Protein AF-A0A2V9K8Z3-F1 (afdb_monomer_lite)

Structure (mmCIF, N/CA/C/O backbone):
data_AF-A0A2V9K8Z3-F1
#
_entry.id   AF-A0A2V9K8Z3-F1
#
loop_
_atom_site.group_PDB
_atom_site.id
_atom_site.type_symbol
_atom_site.label_atom_id
_atom_site.label_alt_id
_atom_site.label_comp_id
_atom_site.label_asym_id
_atom_site.label_enti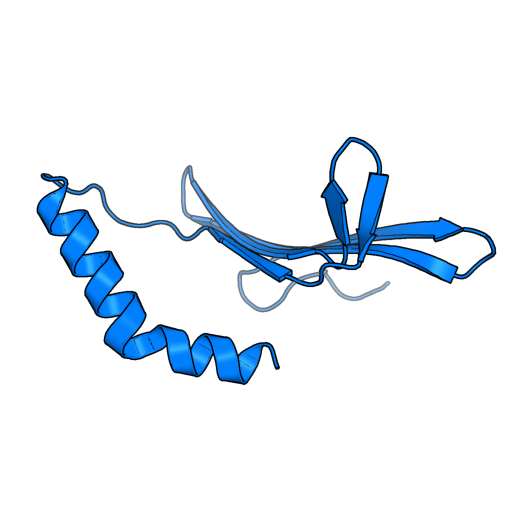ty_id
_atom_site.label_seq_id
_atom_site.pdbx_PDB_ins_code
_atom_site.Cartn_x
_atom_site.Cartn_y
_atom_site.Cartn_z
_atom_site.occupancy
_atom_site.B_iso_or_equiv
_atom_site.auth_seq_id
_atom_site.auth_comp_id
_atom_site.auth_asym_id
_atom_site.auth_atom_id
_atom_site.pdbx_PDB_model_num
ATOM 1 N N . MET A 1 1 ? 1.226 -24.322 -20.549 1.00 36.00 1 MET A N 1
ATOM 2 C CA . MET A 1 1 ? 0.334 -23.355 -19.873 1.00 36.00 1 MET A CA 1
ATOM 3 C C . MET A 1 1 ? 1.107 -22.755 -18.713 1.00 36.00 1 MET A C 1
ATOM 5 O O . MET A 1 1 ? 1.592 -23.547 -17.913 1.00 36.00 1 MET A O 1
ATOM 9 N N . PRO A 1 2 ? 1.311 -21.428 -18.628 1.00 41.06 2 PRO A N 1
ATOM 10 C CA . PRO A 1 2 ? 1.874 -20.851 -17.413 1.00 41.06 2 PRO A CA 1
ATOM 11 C C . PRO A 1 2 ? 0.874 -21.055 -16.256 1.00 41.06 2 PRO A C 1
ATOM 13 O O . PRO A 1 2 ? -0.332 -21.121 -16.514 1.00 41.06 2 PRO A O 1
ATOM 16 N N . PRO A 1 3 ? 1.353 -21.221 -15.012 1.00 46.38 3 PRO A N 1
ATOM 17 C CA . PRO A 1 3 ? 0.499 -21.496 -13.859 1.00 46.38 3 PRO A CA 1
ATOM 18 C C . PRO A 1 3 ? -0.511 -20.357 -13.645 1.00 46.38 3 PRO A C 1
ATOM 20 O O . PRO A 1 3 ? -0.255 -19.226 -14.073 1.00 46.38 3 PRO A O 1
ATOM 23 N N . PRO A 1 4 ? -1.664 -20.620 -13.001 1.00 50.16 4 PRO A N 1
ATO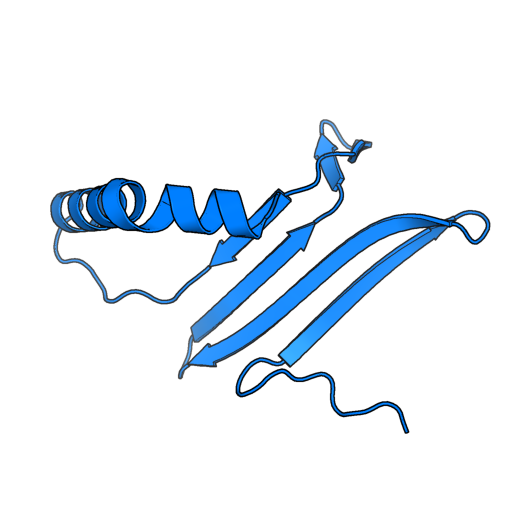M 24 C CA . PRO A 1 4 ? -2.637 -19.574 -12.725 1.00 50.16 4 PRO A CA 1
ATOM 25 C C . PRO A 1 4 ? -1.965 -18.477 -11.893 1.00 50.16 4 PRO A C 1
ATOM 27 O O . PRO A 1 4 ? -1.332 -18.764 -10.880 1.00 50.16 4 PRO A O 1
ATOM 30 N N . ALA A 1 5 ? -2.078 -17.233 -12.361 1.00 67.75 5 ALA A N 1
ATOM 31 C CA . ALA A 1 5 ? -1.461 -16.039 -11.788 1.00 67.75 5 ALA A CA 1
ATOM 32 C C . ALA A 1 5 ? -2.056 -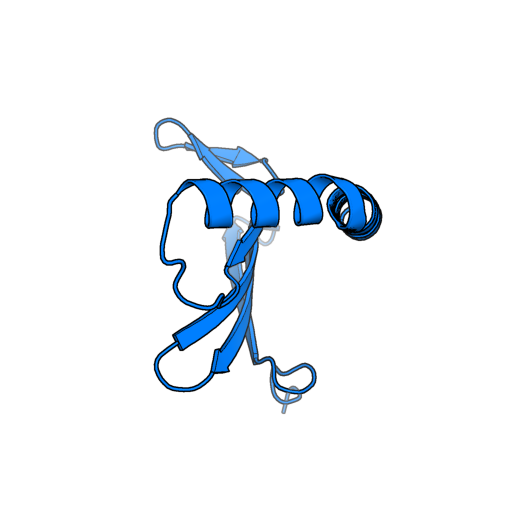15.690 -10.409 1.00 67.75 5 ALA A C 1
ATOM 34 O O . ALA A 1 5 ? -2.810 -14.723 -10.264 1.00 67.75 5 ALA A O 1
ATOM 35 N N . ALA A 1 6 ? -1.769 -16.513 -9.401 1.00 80.50 6 ALA A N 1
ATOM 36 C CA . ALA A 1 6 ? -2.313 -16.383 -8.062 1.00 80.50 6 ALA A CA 1
ATOM 37 C C . ALA A 1 6 ? -1.326 -16.841 -6.978 1.00 80.50 6 ALA A C 1
ATOM 39 O O . ALA A 1 6 ? -0.546 -17.772 -7.165 1.00 80.50 6 ALA A O 1
ATOM 40 N N . TYR A 1 7 ? -1.396 -16.188 -5.823 1.00 87.50 7 TYR A N 1
ATOM 41 C CA . TYR A 1 7 ? -0.733 -16.566 -4.583 1.00 87.50 7 TYR A CA 1
ATOM 42 C C . TYR A 1 7 ? -1.789 -16.614 -3.478 1.00 87.50 7 TYR A C 1
ATOM 44 O O . TYR A 1 7 ? -2.289 -15.577 -3.041 1.00 87.50 7 TYR A O 1
ATOM 52 N N . LYS A 1 8 ? -2.145 -17.822 -3.027 1.00 90.00 8 LYS A N 1
ATOM 53 C CA . LYS A 1 8 ? -3.288 -18.047 -2.121 1.00 90.00 8 LYS A CA 1
ATOM 54 C C . LYS A 1 8 ? -4.584 -17.469 -2.721 1.00 90.00 8 LYS A C 1
ATOM 56 O O . LYS A 1 8 ? -4.928 -17.797 -3.852 1.00 90.00 8 LYS A O 1
ATOM 61 N N . ASP A 1 9 ? -5.288 -16.620 -1.976 1.00 91.06 9 ASP A N 1
ATOM 62 C CA . ASP A 1 9 ? -6.497 -15.901 -2.385 1.00 91.06 9 ASP A CA 1
ATOM 63 C C . ASP A 1 9 ? -6.213 -14.643 -3.226 1.00 91.06 9 ASP A C 1
ATOM 65 O O . ASP A 1 9 ? -7.146 -13.977 -3.675 1.00 91.06 9 ASP A O 1
ATOM 69 N N . TRP A 1 10 ? -4.941 -14.316 -3.467 1.00 94.50 10 TRP A N 1
ATOM 70 C CA . TRP A 1 10 ? -4.541 -13.160 -4.260 1.00 94.50 10 TRP A CA 1
ATOM 71 C C . TRP A 1 10 ? -4.306 -13.547 -5.705 1.00 94.50 10 TRP A C 1
ATOM 73 O O . TRP A 1 10 ? -3.625 -14.523 -5.999 1.00 94.50 10 TRP A O 1
ATOM 83 N N . ARG A 1 11 ? -4.809 -12.731 -6.620 1.00 94.00 11 ARG A N 1
ATOM 84 C CA . ARG A 1 11 ? -4.445 -12.758 -8.036 1.00 94.00 11 ARG A CA 1
ATOM 85 C C . ARG A 1 11 ? -3.409 -11.679 -8.288 1.00 94.00 11 ARG A C 1
ATOM 87 O O . ARG A 1 11 ? -3.356 -10.708 -7.536 1.00 94.00 11 ARG A O 1
ATOM 94 N N . TYR A 1 12 ? -2.615 -11.807 -9.345 1.00 93.38 12 TYR A N 1
ATOM 95 C CA . TYR A 1 12 ? -1.695 -10.736 -9.719 1.00 93.38 12 TYR A CA 1
ATOM 96 C C . TYR A 1 12 ? -1.719 -10.410 -11.207 1.00 93.38 12 TYR A C 1
ATOM 98 O O . TYR A 1 12 ? -2.024 -11.245 -12.056 1.00 93.38 12 TYR A O 1
ATOM 106 N N . THR A 1 13 ? -1.386 -9.160 -11.519 1.00 92.56 13 THR A N 1
ATOM 107 C CA . THR A 1 13 ? -1.113 -8.694 -12.881 1.00 92.56 13 THR A CA 1
ATOM 108 C C . THR A 1 13 ? 0.205 -7.943 -12.913 1.00 92.56 13 THR A C 1
ATOM 110 O O . THR A 1 13 ? 0.536 -7.233 -11.967 1.00 92.56 13 THR A O 1
ATOM 113 N N . ALA A 1 14 ? 0.941 -8.079 -14.011 1.00 91.62 14 ALA A N 1
ATOM 114 C CA . ALA A 1 14 ? 2.137 -7.300 -14.280 1.00 91.62 14 ALA A CA 1
ATOM 115 C C . ALA A 1 14 ? 1.955 -6.532 -15.589 1.00 91.62 14 ALA A C 1
ATOM 117 O O . ALA A 1 14 ? 1.420 -7.064 -16.564 1.00 91.62 14 ALA A O 1
ATOM 118 N N . LYS A 1 15 ? 2.401 -5.280 -15.612 1.00 90.50 15 LYS A N 1
ATOM 119 C CA . LYS A 1 15 ? 2.454 -4.442 -16.810 1.00 90.50 15 LYS A CA 1
ATOM 120 C C . LYS A 1 15 ? 3.872 -3.922 -16.946 1.00 90.50 15 LYS A C 1
ATOM 122 O O . LYS A 1 15 ? 4.414 -3.396 -15.985 1.00 90.50 15 LYS A O 1
ATOM 127 N N . ALA A 1 16 ? 4.460 -4.042 -18.129 1.00 89.56 16 ALA A N 1
ATOM 128 C CA . ALA A 1 16 ? 5.768 -3.476 -18.423 1.00 89.56 16 ALA A CA 1
ATOM 129 C C . ALA A 1 16 ? 5.707 -2.697 -19.738 1.00 89.56 16 ALA A C 1
ATOM 131 O O . ALA A 1 16 ? 5.214 -3.204 -20.743 1.00 89.56 16 ALA A O 1
ATOM 132 N N . LEU A 1 17 ? 6.214 -1.469 -19.726 1.00 84.25 17 LEU A N 1
ATOM 133 C CA . LEU A 1 17 ? 6.588 -0.733 -20.920 1.00 84.25 17 LEU A CA 1
ATOM 134 C C . LEU A 1 17 ? 8.016 -1.140 -21.277 1.00 84.25 17 LEU A C 1
ATOM 136 O O . LEU A 1 17 ? 8.946 -0.933 -20.493 1.00 84.25 17 LEU A O 1
ATOM 140 N N . VAL A 1 18 ? 8.175 -1.727 -22.458 1.00 81.94 18 VAL A N 1
ATOM 141 C CA . VAL A 1 18 ? 9.463 -2.188 -22.976 1.00 81.94 18 VAL A CA 1
ATOM 142 C C . VAL A 1 18 ? 9.841 -1.319 -24.172 1.00 81.94 18 VAL A C 1
ATOM 144 O O . VAL A 1 18 ? 9.083 -1.239 -25.134 1.00 81.94 18 VAL A O 1
ATOM 147 N N . VAL A 1 19 ? 11.009 -0.682 -24.113 1.00 76.25 19 VAL A N 1
ATOM 148 C CA . VAL A 1 19 ? 11.608 0.095 -25.210 1.00 76.25 19 VAL A CA 1
ATOM 149 C C . VAL A 1 19 ? 12.962 -0.538 -25.519 1.00 76.25 19 VAL A C 1
ATOM 151 O O . VAL A 1 19 ? 13.703 -0.868 -24.596 1.00 76.25 19 VAL A O 1
ATOM 154 N N . ASP A 1 20 ? 13.261 -0.797 -26.794 1.00 78.19 20 ASP A N 1
ATOM 155 C CA . ASP A 1 20 ? 14.508 -1.448 -27.237 1.00 78.19 20 ASP A CA 1
ATOM 156 C C . ASP A 1 20 ? 14.862 -2.729 -26.456 1.00 78.19 20 ASP A C 1
ATOM 158 O O . ASP A 1 20 ? 16.004 -2.966 -26.063 1.00 78.19 20 ASP A O 1
ATOM 162 N N . ARG A 1 21 ? 13.850 -3.575 -26.207 1.00 76.50 21 ARG A N 1
ATOM 163 C CA . ARG A 1 21 ? 13.952 -4.831 -25.431 1.00 76.50 21 ARG A CA 1
ATOM 164 C C . ARG A 1 21 ? 14.347 -4.656 -23.956 1.00 76.50 21 ARG A C 1
ATOM 166 O O . ARG A 1 21 ? 14.645 -5.647 -23.292 1.00 76.50 21 ARG A O 1
ATOM 173 N N . ARG A 1 22 ? 14.310 -3.436 -23.413 1.00 70.56 22 ARG A N 1
ATOM 174 C CA . ARG A 1 22 ? 14.518 -3.148 -21.986 1.00 70.56 22 ARG A CA 1
ATOM 175 C C . ARG A 1 22 ? 13.222 -2.664 -21.350 1.00 70.56 22 ARG A C 1
ATOM 177 O O . ARG A 1 22 ? 12.542 -1.801 -21.900 1.00 70.56 22 ARG A O 1
ATOM 184 N N . ALA A 1 23 ? 12.870 -3.214 -20.189 1.00 70.19 23 ALA A N 1
ATOM 185 C CA . ALA A 1 23 ? 11.757 -2.692 -19.404 1.00 70.19 23 ALA A CA 1
ATOM 186 C C . ALA A 1 23 ? 12.145 -1.311 -18.857 1.00 70.19 23 ALA A C 1
ATOM 188 O O . ALA A 1 23 ? 13.017 -1.208 -17.998 1.00 70.19 23 ALA A O 1
ATOM 189 N N . VAL A 1 24 ? 11.515 -0.257 -19.377 1.00 82.75 24 VAL A N 1
ATOM 190 C CA . VAL A 1 24 ? 11.748 1.131 -18.941 1.00 82.75 24 VAL A CA 1
ATOM 191 C C . VAL A 1 24 ? 10.783 1.553 -17.845 1.00 82.75 24 VAL A C 1
ATOM 193 O O . VAL A 1 24 ? 11.054 2.503 -17.132 1.00 82.75 24 VAL A O 1
ATOM 196 N N . ARG A 1 25 ? 9.662 0.846 -17.693 1.00 88.88 25 ARG A N 1
ATOM 197 C CA . ARG A 1 25 ? 8.703 1.033 -16.607 1.00 88.88 25 ARG A CA 1
ATOM 198 C C . ARG A 1 25 ? 7.926 -0.247 -16.424 1.00 88.88 25 ARG A C 1
ATOM 200 O O . ARG A 1 25 ? 7.515 -0.862 -17.398 1.00 88.88 25 ARG A O 1
ATOM 207 N N . TYR A 1 26 ? 7.678 -0.629 -15.189 1.00 91.38 26 TYR A N 1
ATOM 208 C CA . TYR A 1 26 ? 6.805 -1.749 -14.889 1.00 91.38 26 TYR A CA 1
ATOM 209 C C . TYR A 1 26 ? 6.069 -1.558 -13.570 1.00 91.38 26 TYR A C 1
ATOM 211 O O . TYR A 1 26 ? 6.542 -0.850 -12.675 1.00 91.38 26 TYR A O 1
ATOM 219 N N . SER A 1 27 ? 4.908 -2.195 -13.491 1.00 93.75 27 SER A N 1
ATOM 220 C CA . SER A 1 27 ? 4.083 -2.291 -12.302 1.00 93.75 27 SER A CA 1
ATOM 221 C C . SER A 1 27 ? 3.583 -3.715 -12.103 1.00 93.75 27 SER A C 1
ATOM 223 O O . SER A 1 27 ? 3.369 -4.462 -13.062 1.00 93.75 27 SER A O 1
ATOM 225 N N . LEU A 1 28 ? 3.413 -4.094 -10.844 1.00 94.81 28 LEU A N 1
ATOM 226 C CA . LEU A 1 28 ? 2.929 -5.399 -10.414 1.00 94.81 28 LEU A CA 1
ATOM 227 C C . LEU A 1 28 ? 1.861 -5.163 -9.358 1.00 94.81 28 LEU A C 1
ATOM 229 O O . LEU A 1 28 ? 2.156 -4.549 -8.343 1.00 94.81 28 LEU A O 1
ATOM 233 N N . ALA A 1 29 ? 0.639 -5.631 -9.580 1.00 95.50 29 ALA A N 1
ATOM 234 C CA . ALA A 1 29 ? -0.452 -5.498 -8.622 1.00 95.50 29 ALA A CA 1
ATOM 235 C C . ALA A 1 29 ? -0.937 -6.880 -8.200 1.00 95.50 29 ALA A C 1
ATOM 237 O O . ALA A 1 29 ? -1.370 -7.657 -9.053 1.00 95.50 29 ALA A O 1
ATOM 238 N N . PHE A 1 30 ? -0.894 -7.155 -6.900 1.00 96.25 30 PHE A N 1
ATOM 239 C CA . PHE A 1 30 ? -1.612 -8.248 -6.260 1.00 96.25 30 PHE A CA 1
ATOM 240 C C . PHE A 1 30 ? -2.938 -7.712 -5.743 1.00 96.25 30 PHE A C 1
ATOM 242 O O . PHE A 1 30 ? -2.964 -6.687 -5.067 1.00 96.25 30 PHE A O 1
ATOM 249 N N . TYR A 1 31 ? -4.033 -8.405 -6.028 1.00 95.25 31 TYR A N 1
ATOM 250 C CA . TYR A 1 31 ? -5.360 -8.028 -5.560 1.00 95.25 31 TYR A CA 1
ATOM 251 C C . TYR A 1 31 ? -6.163 -9.249 -5.123 1.00 95.25 31 TYR A C 1
ATOM 253 O O . TYR A 1 31 ? -6.019 -10.344 -5.671 1.00 95.25 31 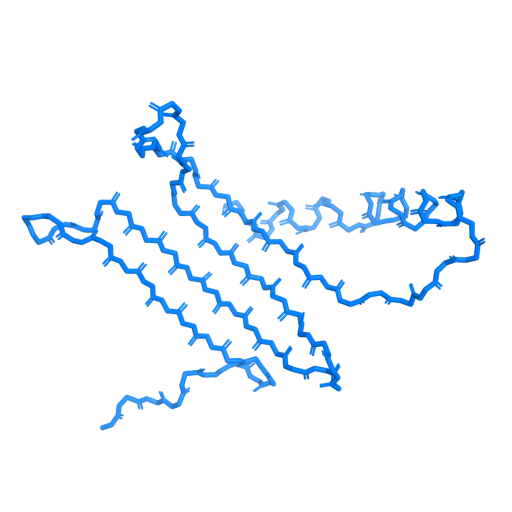TYR A O 1
ATOM 261 N N . ARG A 1 32 ? -7.047 -9.051 -4.148 1.00 95.12 32 ARG A N 1
ATOM 262 C CA . ARG A 1 32 ? -8.046 -10.047 -3.741 1.00 95.12 32 ARG A CA 1
ATOM 263 C C . ARG A 1 32 ? -9.390 -9.380 -3.508 1.00 95.12 32 ARG A C 1
ATOM 265 O O . ARG A 1 32 ? -9.453 -8.276 -2.973 1.00 95.12 32 ARG A O 1
ATOM 272 N N . GLN A 1 33 ? -10.465 -10.058 -3.883 1.00 92.00 33 GLN A N 1
ATOM 273 C CA . GLN A 1 33 ? -11.820 -9.569 -3.653 1.00 92.00 33 GLN A CA 1
ATOM 274 C C . GLN A 1 33 ? -12.298 -9.954 -2.251 1.00 92.00 33 GLN A C 1
ATOM 276 O O . GLN A 1 33 ? -12.090 -11.077 -1.795 1.00 92.00 33 GLN A O 1
ATOM 281 N N . ARG A 1 34 ? -12.963 -9.021 -1.572 1.00 88.56 34 ARG A N 1
ATOM 282 C CA . ARG A 1 34 ? -13.586 -9.201 -0.259 1.00 88.56 34 ARG A CA 1
ATOM 283 C C . ARG A 1 34 ? -14.967 -8.552 -0.280 1.00 88.56 34 ARG A C 1
ATOM 285 O O . ARG A 1 34 ? -15.108 -7.384 0.081 1.00 88.56 34 ARG A O 1
ATOM 292 N N . GLY A 1 35 ? -15.968 -9.315 -0.719 1.00 87.38 35 GLY A N 1
ATOM 293 C CA . GLY A 1 35 ? -17.331 -8.825 -0.937 1.00 87.38 35 GLY A CA 1
ATOM 294 C C . GLY A 1 35 ? -17.403 -7.844 -2.111 1.00 87.38 35 GLY A C 1
ATOM 295 O O . GLY A 1 35 ? -16.987 -8.165 -3.225 1.00 87.38 35 GLY A O 1
ATOM 296 N N . ASP A 1 36 ? -17.909 -6.648 -1.834 1.00 88.25 36 ASP A N 1
ATOM 297 C CA . ASP A 1 36 ? -18.009 -5.487 -2.725 1.00 88.25 36 ASP A CA 1
ATOM 298 C C . ASP A 1 36 ? -16.708 -4.668 -2.839 1.00 88.25 36 ASP A C 1
ATOM 300 O O . ASP A 1 36 ? -16.627 -3.720 -3.618 1.00 88.25 36 ASP A O 1
ATOM 304 N N . TRP A 1 37 ? -15.670 -5.043 -2.088 1.00 90.62 37 TRP A N 1
ATOM 305 C CA . TRP A 1 37 ? -14.374 -4.366 -2.057 1.00 90.62 37 TRP A CA 1
ATOM 306 C C . TRP A 1 37 ? -13.239 -5.268 -2.557 1.00 90.62 37 TRP A C 1
ATOM 308 O O . TRP A 1 37 ? -13.394 -6.484 -2.697 1.00 90.62 37 TRP A O 1
ATOM 318 N N . TYR A 1 38 ? -12.060 -4.685 -2.777 1.00 91.69 38 TYR A N 1
ATOM 319 C CA . TYR A 1 38 ? -10.826 -5.425 -3.021 1.00 91.69 38 TYR A CA 1
ATOM 320 C C . TYR A 1 38 ? -9.641 -4.834 -2.249 1.00 91.69 38 TYR A C 1
ATOM 322 O O . TYR A 1 38 ? -9.482 -3.614 -2.162 1.00 91.69 38 TYR A O 1
ATOM 330 N N . ASP A 1 39 ? -8.803 -5.714 -1.708 1.00 96.12 39 ASP A N 1
ATOM 331 C CA . ASP A 1 39 ? -7.479 -5.326 -1.225 1.00 96.12 39 ASP A CA 1
ATOM 332 C C . ASP A 1 39 ? -6.510 -5.306 -2.417 1.00 96.12 39 ASP A C 1
ATOM 334 O O . ASP A 1 39 ? -6.636 -6.128 -3.329 1.00 96.12 39 ASP A O 1
ATOM 338 N N . GLU A 1 40 ? -5.533 -4.402 -2.403 1.00 96.56 40 GLU A N 1
ATOM 339 C CA . GLU A 1 40 ? -4.471 -4.294 -3.405 1.00 96.56 40 GLU A CA 1
ATOM 340 C C . GLU A 1 40 ? -3.123 -4.006 -2.738 1.00 96.56 40 GLU A C 1
ATOM 342 O O . GLU A 1 40 ? -3.011 -3.129 -1.882 1.00 96.56 40 GLU A O 1
ATOM 347 N N . ILE A 1 41 ? -2.087 -4.719 -3.175 1.00 96.06 41 ILE A N 1
ATOM 348 C CA . ILE A 1 41 ? -0.685 -4.379 -2.927 1.00 96.06 41 ILE A CA 1
ATOM 349 C C . ILE A 1 41 ? -0.030 -4.248 -4.295 1.00 96.06 41 ILE A C 1
ATOM 351 O O . ILE A 1 41 ? 0.004 -5.209 -5.068 1.00 96.06 41 ILE A O 1
ATOM 355 N N . ARG A 1 42 ? 0.472 -3.058 -4.614 1.00 95.94 42 ARG A N 1
ATOM 356 C CA . ARG A 1 42 ? 1.043 -2.749 -5.921 1.00 95.94 42 ARG A CA 1
ATOM 357 C C . ARG A 1 42 ? 2.457 -2.223 -5.784 1.00 95.94 42 ARG A C 1
ATOM 359 O O . ARG A 1 42 ? 2.704 -1.356 -4.965 1.00 95.94 42 ARG A O 1
ATOM 366 N N . TYR A 1 43 ? 3.359 -2.707 -6.621 1.00 95.25 43 TYR A N 1
ATOM 367 C CA . TYR A 1 43 ? 4.669 -2.116 -6.838 1.00 95.25 43 TYR A CA 1
ATOM 368 C C . TYR A 1 43 ? 4.655 -1.319 -8.137 1.00 95.25 43 TYR A C 1
ATOM 370 O O . TYR A 1 43 ? 4.225 -1.836 -9.172 1.00 95.25 43 TYR A O 1
ATOM 378 N N . ASP A 1 44 ? 5.168 -0.097 -8.091 1.00 95.19 44 ASP A N 1
ATOM 379 C CA . ASP A 1 44 ? 5.433 0.735 -9.256 1.00 95.19 44 ASP A CA 1
ATOM 380 C C . ASP A 1 44 ? 6.922 1.098 -9.264 1.00 95.19 44 ASP A C 1
ATOM 382 O O . ASP A 1 44 ? 7.438 1.662 -8.307 1.00 95.19 44 ASP A O 1
ATOM 386 N N . SER A 1 45 ? 7.626 0.802 -10.359 1.00 95.00 45 SER A N 1
ATOM 387 C CA . SER A 1 45 ? 9.045 1.182 -10.515 1.00 95.00 45 SER A CA 1
ATOM 388 C C . SER A 1 45 ? 9.254 2.681 -10.781 1.00 95.00 45 SER A C 1
ATOM 390 O O . SER A 1 45 ? 10.366 3.190 -10.644 1.00 95.00 45 SER A O 1
ATOM 392 N N . HIS A 1 46 ? 8.205 3.375 -11.229 1.00 93.69 46 HIS A N 1
ATOM 393 C CA . HIS A 1 46 ? 8.254 4.758 -11.696 1.00 93.69 46 HIS A CA 1
ATOM 394 C C . HIS A 1 46 ? 7.014 5.522 -11.251 1.00 93.69 46 HIS A C 1
ATOM 396 O O . HIS A 1 46 ? 5.918 4.965 -11.171 1.00 93.69 46 HIS A O 1
ATOM 402 N N . GLU A 1 47 ? 7.169 6.829 -11.092 1.00 92.44 47 GLU A N 1
ATOM 403 C CA . GLU A 1 47 ? 6.070 7.769 -10.899 1.00 92.44 47 GLU A CA 1
ATOM 404 C C . GLU A 1 47 ? 6.017 8.781 -12.050 1.00 92.44 47 GLU A C 1
ATOM 406 O O . GLU A 1 47 ? 7.018 9.038 -12.724 1.00 92.44 47 GLU A O 1
ATOM 411 N N . ARG A 1 48 ? 4.850 9.394 -12.272 1.00 86.75 48 ARG A N 1
ATOM 412 C CA . ARG A 1 48 ? 4.703 10.454 -13.274 1.00 86.75 48 ARG A CA 1
ATOM 413 C C . ARG A 1 48 ? 4.863 11.820 -12.612 1.00 86.75 48 ARG A C 1
ATOM 415 O O . ARG A 1 48 ? 3.940 12.312 -11.972 1.00 86.75 48 ARG A O 1
ATOM 422 N N . LYS A 1 49 ? 6.00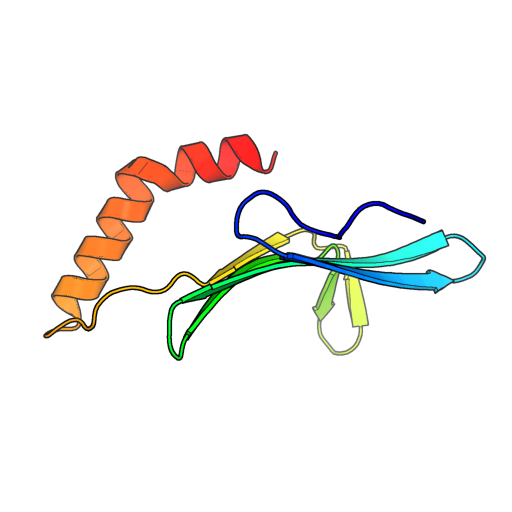8 12.470 -12.818 1.00 89.25 49 LYS A N 1
ATOM 423 C CA . LYS A 1 49 ? 6.300 13.829 -12.332 1.00 89.25 49 LYS A CA 1
ATOM 424 C C . LYS A 1 49 ? 6.346 14.808 -13.499 1.00 89.25 49 LYS A C 1
ATOM 426 O O . LYS A 1 49 ? 7.129 14.646 -14.430 1.00 89.25 49 LYS A O 1
ATOM 431 N N . ARG A 1 50 ? 5.488 15.839 -13.463 1.00 90.62 50 ARG A N 1
ATOM 432 C CA . ARG A 1 50 ? 5.381 16.876 -14.519 1.00 90.62 50 ARG A CA 1
ATOM 433 C C . ARG A 1 50 ? 5.272 16.282 -15.937 1.00 90.62 50 ARG A C 1
ATOM 435 O O . ARG A 1 50 ? 5.913 16.747 -16.873 1.00 90.62 50 ARG A O 1
ATOM 442 N N . GLY A 1 51 ? 4.496 15.205 -16.078 1.00 86.56 51 GLY A N 1
ATOM 443 C CA . GLY A 1 51 ? 4.282 14.518 -17.356 1.00 86.56 51 GLY A CA 1
ATOM 444 C C . GLY A 1 51 ? 5.410 13.585 -17.813 1.00 86.56 51 GLY A C 1
ATOM 445 O O . GLY A 1 51 ? 5.258 12.951 -18.855 1.00 86.56 51 GLY A O 1
ATOM 446 N N . ARG A 1 52 ? 6.504 13.465 -17.053 1.00 85.38 52 ARG A N 1
ATOM 447 C CA . ARG A 1 52 ? 7.620 12.551 -17.331 1.00 85.38 52 ARG A CA 1
ATOM 448 C C . ARG A 1 52 ? 7.588 11.370 -16.369 1.00 85.38 52 ARG A C 1
ATOM 450 O O . ARG A 1 52 ? 7.252 11.546 -15.200 1.00 85.38 52 ARG A O 1
ATOM 457 N N . ASP A 1 53 ? 7.947 10.194 -16.866 1.00 84.62 53 ASP A N 1
ATOM 458 C CA . ASP A 1 53 ? 8.141 9.016 -16.024 1.00 84.62 53 ASP A CA 1
ATOM 459 C C . ASP A 1 53 ? 9.533 9.114 -15.384 1.00 84.62 53 ASP A C 1
ATOM 461 O O . ASP A 1 53 ? 10.536 9.282 -16.078 1.00 84.62 53 ASP A O 1
ATOM 465 N N . VAL A 1 54 ? 9.581 9.078 -14.055 1.00 90.94 54 VAL A N 1
ATOM 466 C CA . VAL A 1 54 ? 10.807 9.212 -13.261 1.00 90.94 54 VAL A CA 1
ATOM 467 C C . VAL A 1 54 ? 11.005 7.927 -12.458 1.00 90.94 54 VAL A C 1
ATOM 469 O O . VAL A 1 54 ? 10.034 7.477 -11.839 1.00 90.94 54 VAL A O 1
ATOM 472 N N . PRO A 1 55 ? 12.214 7.326 -12.458 1.00 92.88 55 PRO A N 1
ATOM 473 C CA . PRO A 1 55 ? 12.520 6.190 -11.598 1.00 92.88 55 PRO A CA 1
ATOM 474 C C . PRO A 1 55 ? 12.284 6.566 -10.138 1.00 92.88 55 PRO A C 1
ATOM 476 O O . PRO A 1 55 ? 12.941 7.452 -9.593 1.00 92.88 55 PRO A O 1
ATOM 479 N N . ALA A 1 56 ? 11.305 5.909 -9.536 1.00 93.38 56 ALA A N 1
ATOM 480 C CA . ALA A 1 56 ? 10.868 6.138 -8.170 1.00 93.38 56 ALA A CA 1
ATOM 481 C C . ALA A 1 56 ? 10.167 4.852 -7.727 1.00 93.38 56 ALA A C 1
ATOM 483 O O . ALA A 1 56 ? 8.946 4.769 -7.836 1.00 93.38 56 ALA A O 1
ATOM 484 N N . PRO A 1 57 ? 10.913 3.802 -7.351 1.00 93.50 57 PRO A N 1
ATOM 485 C CA . PRO A 1 57 ? 10.320 2.534 -6.960 1.00 93.50 57 PRO A CA 1
ATOM 486 C C . PRO A 1 57 ? 9.575 2.688 -5.633 1.00 93.50 57 PRO A C 1
ATOM 488 O O . PRO A 1 57 ? 10.142 3.169 -4.656 1.00 93.50 57 PRO A O 1
ATOM 491 N N . HIS A 1 58 ? 8.305 2.297 -5.594 1.00 94.25 58 HIS A N 1
ATOM 492 C CA . HIS A 1 58 ? 7.488 2.384 -4.386 1.00 94.25 58 HIS A CA 1
ATOM 493 C C . HIS A 1 58 ? 6.360 1.354 -4.391 1.00 94.25 58 HIS A C 1
ATOM 495 O O . HIS A 1 58 ? 5.920 0.876 -5.441 1.00 94.25 58 HIS A O 1
ATOM 501 N N . PHE A 1 59 ? 5.878 1.033 -3.192 1.00 94.56 59 PHE A N 1
ATOM 502 C CA . PHE A 1 59 ? 4.683 0.226 -2.998 1.00 94.56 59 PHE A CA 1
ATOM 503 C C . PHE A 1 59 ? 3.473 1.110 -2.679 1.00 94.56 59 PHE A C 1
ATOM 505 O O . PHE A 1 59 ? 3.561 2.046 -1.888 1.00 94.56 59 PHE A O 1
ATOM 512 N N . HIS A 1 60 ? 2.328 0.771 -3.263 1.00 94.88 60 HIS A N 1
ATOM 513 C CA . HIS A 1 60 ? 1.002 1.204 -2.837 1.00 94.88 60 HIS A CA 1
ATOM 514 C C . HIS A 1 60 ? 0.323 0.048 -2.120 1.00 94.88 60 HIS A C 1
ATOM 516 O O . HIS A 1 60 ? 0.381 -1.095 -2.577 1.00 94.88 60 HIS A O 1
ATOM 522 N N . MET A 1 61 ? -0.375 0.349 -1.033 1.00 94.50 61 MET A N 1
ATOM 523 C CA . MET A 1 61 ? -1.158 -0.634 -0.301 1.00 94.50 61 MET A CA 1
ATOM 524 C C . MET A 1 61 ? -2.538 -0.060 -0.007 1.00 94.50 61 MET A C 1
ATOM 526 O O . MET A 1 61 ? -2.669 1.001 0.596 1.00 94.50 61 MET A O 1
ATOM 530 N N . LYS A 1 62 ? -3.573 -0.770 -0.447 1.00 94.94 62 LYS A N 1
ATOM 531 C CA . LYS A 1 62 ? -4.976 -0.457 -0.194 1.00 94.94 62 LYS A CA 1
ATOM 532 C C . LYS A 1 62 ? -5.602 -1.677 0.461 1.00 94.94 62 LYS A C 1
ATOM 534 O O . LYS A 1 62 ? -5.788 -2.697 -0.192 1.00 94.94 62 LYS A O 1
ATOM 539 N N . LEU A 1 63 ? -5.928 -1.576 1.743 1.00 93.50 63 LEU A N 1
ATOM 540 C CA . LEU A 1 63 ? -6.565 -2.651 2.502 1.00 93.50 63 LEU A CA 1
ATOM 541 C C . LEU A 1 63 ? -7.940 -2.196 2.980 1.00 93.50 63 LEU A C 1
ATOM 543 O O . LEU A 1 63 ? -8.119 -1.040 3.363 1.00 93.50 63 LEU A O 1
ATOM 547 N N . ARG A 1 64 ? -8.920 -3.100 2.958 1.00 91.88 64 ARG A N 1
ATOM 548 C CA . ARG A 1 64 ? -10.223 -2.866 3.578 1.00 91.88 64 ARG A CA 1
ATOM 549 C C . ARG A 1 64 ? -10.051 -2.702 5.088 1.00 91.88 64 ARG A C 1
ATOM 551 O O . ARG A 1 64 ? -9.485 -3.581 5.735 1.00 91.88 64 ARG A O 1
ATOM 558 N N . SER A 1 65 ? -10.621 -1.635 5.634 1.00 90.50 65 SER A N 1
ATOM 559 C CA . SER A 1 65 ? -10.860 -1.468 7.070 1.00 90.50 65 SER A CA 1
ATOM 560 C C . SER A 1 65 ? -12.368 -1.411 7.346 1.00 90.50 65 SER A C 1
ATOM 562 O O . SER A 1 65 ? -13.169 -1.271 6.416 1.00 90.50 65 SER A O 1
ATOM 564 N N . GLY A 1 66 ? -12.759 -1.557 8.612 1.00 91.06 66 GLY A N 1
ATOM 565 C CA . GLY A 1 66 ? -14.115 -1.231 9.057 1.00 91.06 66 GLY A CA 1
ATOM 566 C C . GLY A 1 66 ? -14.385 0.275 8.954 1.00 91.06 66 GLY A C 1
ATOM 567 O O . GLY A 1 66 ? -13.447 1.072 8.918 1.00 91.06 66 GLY A O 1
ATOM 568 N N . HIS A 1 67 ? -15.663 0.663 8.896 1.00 93.81 67 HIS A N 1
ATOM 569 C CA . HIS A 1 67 ? -16.038 2.070 9.060 1.00 93.81 67 HIS A CA 1
ATOM 570 C C . HIS A 1 67 ? -15.677 2.536 10.475 1.00 93.81 67 HIS A C 1
ATOM 572 O O . HIS A 1 67 ? -15.690 1.730 11.403 1.00 93.81 67 HIS A O 1
ATOM 578 N N . LYS A 1 68 ? -15.336 3.817 10.601 1.00 95.50 68 LYS A N 1
ATOM 579 C CA . LYS A 1 68 ? -14.944 4.457 11.854 1.00 95.50 68 LYS A CA 1
ATOM 580 C C . LYS A 1 68 ? -15.970 5.510 12.193 1.00 95.50 68 LYS A C 1
ATOM 582 O O . LYS A 1 68 ? -16.334 6.292 11.317 1.00 95.50 68 LYS A O 1
ATOM 587 N N . ASP A 1 69 ? -16.403 5.528 13.444 1.00 96.12 69 ASP A N 1
ATOM 588 C CA . ASP A 1 69 ? -17.459 6.443 13.881 1.00 96.12 69 ASP A CA 1
ATOM 589 C C . ASP A 1 69 ? -16.920 7.870 14.076 1.00 96.12 69 ASP A C 1
ATOM 591 O O . ASP A 1 69 ? -17.684 8.836 14.115 1.00 96.12 69 ASP A O 1
ATOM 595 N N . SER A 1 70 ? -15.592 8.027 14.162 1.00 97.81 70 SER A N 1
ATOM 596 C CA . SER A 1 70 ? -14.919 9.320 14.251 1.00 97.81 70 SER A CA 1
ATOM 597 C C . SER A 1 70 ? -13.576 9.349 13.514 1.00 97.81 70 SER A C 1
ATOM 599 O O . SER A 1 70 ? -12.960 8.323 13.216 1.00 97.81 70 SER A O 1
ATOM 601 N N . VAL A 1 71 ? -13.102 10.566 13.235 1.00 97.69 71 VAL A N 1
ATOM 602 C CA . VAL A 1 71 ? -11.758 10.799 12.683 1.00 97.69 71 VAL A CA 1
ATOM 603 C C . VAL A 1 71 ? -10.676 10.389 13.684 1.00 97.69 71 VAL A C 1
ATOM 605 O O . VAL A 1 71 ? -9.660 9.832 13.276 1.00 97.69 71 VAL A O 1
ATOM 608 N N . ASP A 1 72 ? -10.903 10.613 14.979 1.00 98.31 72 ASP A N 1
ATOM 609 C CA . ASP A 1 72 ? -9.934 10.286 16.028 1.00 98.31 72 ASP A CA 1
ATOM 610 C C . ASP A 1 72 ? -9.674 8.778 16.105 1.00 98.31 72 ASP A C 1
ATOM 612 O O . ASP A 1 72 ? -8.525 8.359 16.216 1.00 98.31 72 ASP A O 1
ATOM 616 N N . GLU A 1 73 ? -10.711 7.948 15.941 1.00 97.69 73 GLU A N 1
ATOM 617 C CA . GLU A 1 73 ? -10.550 6.490 15.884 1.00 97.69 73 GLU A CA 1
ATOM 618 C C . GLU A 1 73 ? -9.672 6.068 14.693 1.00 97.69 73 GLU A C 1
ATOM 620 O O . GLU A 1 73 ? -8.783 5.228 14.827 1.00 97.69 73 GLU A O 1
ATOM 625 N N . ALA A 1 74 ? -9.864 6.695 13.527 1.00 97.06 74 ALA A N 1
ATOM 626 C CA . ALA A 1 74 ? -9.028 6.436 12.357 1.00 97.06 74 ALA A CA 1
ATOM 627 C C . ALA A 1 74 ? -7.567 6.880 12.570 1.00 97.06 74 ALA A C 1
ATOM 629 O O . ALA A 1 74 ? -6.649 6.214 12.090 1.00 97.06 74 ALA A O 1
ATOM 630 N N . ILE A 1 75 ? -7.338 7.985 13.289 1.00 98.12 75 ILE A N 1
ATOM 631 C CA . ILE A 1 75 ? -5.992 8.462 13.634 1.00 98.12 75 ILE A CA 1
ATOM 632 C C . ILE A 1 75 ? -5.286 7.464 14.556 1.00 98.12 75 ILE A C 1
ATOM 634 O O . ILE A 1 75 ? -4.124 7.138 14.305 1.00 98.12 75 ILE A O 1
ATOM 638 N N . GLU A 1 76 ? -5.962 6.967 15.592 1.00 97.94 76 GLU A N 1
ATOM 639 C CA . GLU A 1 76 ? -5.372 6.001 16.526 1.00 97.94 76 GLU A CA 1
ATOM 640 C C . GLU A 1 76 ? -5.044 4.666 15.847 1.00 97.94 76 GLU A C 1
ATOM 642 O O . GLU A 1 76 ? -3.955 4.129 16.056 1.00 97.94 76 GLU A O 1
ATOM 647 N N . ASP A 1 77 ? -5.900 4.179 14.944 1.00 95.94 77 ASP A N 1
ATOM 648 C CA . ASP A 1 77 ? -5.592 3.002 14.123 1.00 95.94 77 ASP A CA 1
ATOM 649 C C . ASP A 1 77 ? -4.325 3.208 13.277 1.00 95.94 77 ASP A C 1
ATOM 651 O O . ASP A 1 77 ? -3.469 2.323 13.193 1.00 95.94 77 ASP A O 1
ATOM 655 N N . ILE A 1 78 ? -4.173 4.382 12.655 1.00 96.25 78 ILE A N 1
ATOM 656 C CA . ILE A 1 78 ? -2.992 4.701 11.842 1.00 96.25 78 ILE A CA 1
ATOM 657 C C . ILE A 1 78 ? -1.735 4.773 12.714 1.00 96.25 78 ILE A C 1
ATOM 659 O O . ILE A 1 78 ? -0.708 4.212 12.328 1.00 96.25 78 ILE A O 1
ATOM 663 N N . LYS A 1 79 ? -1.801 5.410 13.890 1.00 98.00 79 LYS A N 1
ATOM 664 C CA . LYS A 1 79 ? -0.682 5.435 14.848 1.00 98.00 79 LYS A CA 1
ATOM 665 C C . LYS A 1 79 ? -0.280 4.022 15.254 1.00 98.00 79 LYS A C 1
ATOM 667 O O . LYS A 1 79 ? 0.888 3.667 15.143 1.00 98.00 79 LYS A O 1
ATOM 672 N N . ALA A 1 80 ? -1.251 3.180 15.606 1.00 97.06 80 ALA A N 1
ATOM 673 C CA . ALA A 1 80 ? -0.992 1.787 15.937 1.00 97.06 80 ALA A CA 1
ATOM 674 C C . ALA A 1 80 ? -0.342 1.028 14.768 1.00 97.06 80 ALA A C 1
ATOM 676 O O . ALA A 1 80 ? 0.532 0.189 14.996 1.00 97.06 80 ALA A O 1
ATOM 677 N N . ILE A 1 81 ? -0.714 1.324 13.516 1.00 95.94 81 ILE A N 1
ATOM 678 C CA . ILE A 1 81 ? -0.058 0.733 12.344 1.00 95.94 81 ILE A CA 1
ATOM 679 C C . ILE A 1 81 ? 1.408 1.164 12.244 1.00 95.94 81 ILE A C 1
ATOM 681 O O . ILE A 1 81 ? 2.283 0.319 12.028 1.00 95.94 81 ILE A O 1
ATOM 685 N N . ILE A 1 82 ? 1.669 2.460 12.415 1.00 96.75 82 ILE A N 1
ATOM 686 C CA . ILE A 1 82 ? 3.015 3.038 12.374 1.00 96.75 82 ILE A CA 1
ATOM 687 C C . ILE A 1 82 ? 3.892 2.402 13.454 1.00 96.75 82 ILE A C 1
ATOM 689 O O . ILE A 1 82 ? 4.945 1.848 13.138 1.00 96.75 82 ILE A O 1
ATOM 693 N N . ASP A 1 83 ? 3.417 2.390 14.696 1.00 97.81 83 ASP A N 1
ATOM 694 C CA . ASP A 1 83 ? 4.205 1.968 15.852 1.00 97.81 83 ASP A CA 1
ATOM 695 C C . ASP A 1 83 ? 4.506 0.461 15.850 1.00 97.81 83 ASP A C 1
ATOM 697 O O . ASP A 1 83 ? 5.555 0.033 16.329 1.00 97.81 83 ASP A O 1
ATOM 701 N N . ASN A 1 84 ? 3.609 -0.364 15.292 1.00 97.38 84 ASN A N 1
ATOM 702 C CA . ASN A 1 84 ? 3.713 -1.825 15.403 1.00 97.38 84 ASN A CA 1
ATOM 703 C C . ASN A 1 84 ? 4.142 -2.546 14.116 1.00 97.38 84 ASN A C 1
ATOM 705 O O . ASN A 1 84 ? 4.658 -3.671 14.187 1.00 97.38 84 ASN A O 1
ATOM 709 N N . TYR A 1 85 ? 3.909 -1.951 12.940 1.00 95.94 85 TYR A N 1
ATOM 710 C CA . TYR A 1 85 ? 4.070 -2.655 11.661 1.00 95.94 85 TYR A CA 1
ATOM 711 C C . TYR A 1 85 ? 4.891 -1.910 10.613 1.00 95.94 85 TYR A C 1
ATOM 713 O O . TYR A 1 85 ? 5.470 -2.589 9.764 1.00 95.94 85 TYR A O 1
ATOM 721 N N . LEU A 1 86 ? 4.992 -0.574 10.652 1.00 94.81 86 LEU A N 1
ATOM 722 C CA . LEU A 1 86 ? 5.692 0.175 9.598 1.00 94.81 86 LEU A CA 1
ATOM 723 C C . LEU A 1 86 ? 7.135 -0.298 9.425 1.00 94.81 86 LEU A C 1
ATOM 725 O O . LEU A 1 86 ? 7.538 -0.610 8.310 1.00 94.81 86 LEU A O 1
ATOM 729 N N . HIS A 1 87 ? 7.870 -0.466 10.523 1.00 94.62 87 HIS A N 1
ATOM 730 C CA . HIS A 1 87 ? 9.254 -0.927 10.453 1.00 94.62 87 HIS A CA 1
ATOM 731 C C . HIS A 1 87 ? 9.392 -2.301 9.773 1.00 94.62 87 HIS A C 1
ATOM 733 O O . HIS A 1 87 ? 10.241 -2.493 8.910 1.00 94.62 87 HIS A O 1
ATOM 739 N N . LYS A 1 88 ? 8.496 -3.245 10.086 1.00 94.88 88 LYS A N 1
ATOM 740 C CA . LYS A 1 88 ? 8.489 -4.582 9.465 1.00 94.88 88 LYS A CA 1
ATOM 741 C C . LYS A 1 88 ? 8.162 -4.520 7.973 1.00 94.88 88 LYS A C 1
ATOM 743 O O . LYS A 1 88 ? 8.681 -5.313 7.192 1.00 94.88 88 LYS A O 1
ATOM 748 N N . LEU A 1 89 ? 7.282 -3.599 7.573 1.00 93.25 89 LEU A N 1
ATOM 749 C CA . LEU A 1 89 ? 6.978 -3.360 6.163 1.00 93.25 89 LEU A CA 1
ATOM 750 C C . LEU A 1 89 ? 8.195 -2.780 5.438 1.00 93.25 89 LEU A C 1
ATOM 752 O O . LEU A 1 89 ? 8.509 -3.245 4.348 1.00 93.25 89 LEU A O 1
ATOM 756 N N . GLU A 1 90 ? 8.897 -1.826 6.052 1.00 92.75 90 GLU A N 1
ATOM 757 C CA . GLU A 1 90 ? 10.129 -1.240 5.514 1.00 92.75 90 GLU A CA 1
ATOM 758 C C . GLU A 1 90 ? 11.243 -2.279 5.351 1.00 92.75 90 GLU A C 1
ATOM 760 O O . GLU A 1 90 ? 11.933 -2.276 4.336 1.00 92.75 90 GLU A O 1
ATOM 765 N N . GLU A 1 91 ? 11.404 -3.198 6.304 1.00 94.12 91 GLU A N 1
ATOM 766 C CA . GLU A 1 91 ? 12.358 -4.306 6.188 1.00 94.12 91 GLU A CA 1
ATOM 767 C C . GLU A 1 91 ? 12.026 -5.246 5.022 1.00 94.12 91 GLU A C 1
ATOM 769 O O . GLU A 1 91 ? 12.931 -5.714 4.334 1.00 94.12 91 GLU A O 1
ATOM 774 N N . ALA A 1 92 ? 10.740 -5.502 4.769 1.00 90.94 92 ALA A N 1
ATOM 775 C CA . ALA A 1 92 ? 10.298 -6.411 3.714 1.00 90.94 92 ALA A CA 1
ATOM 776 C C . ALA A 1 92 ? 10.443 -5.843 2.289 1.00 90.94 92 ALA A C 1
ATOM 778 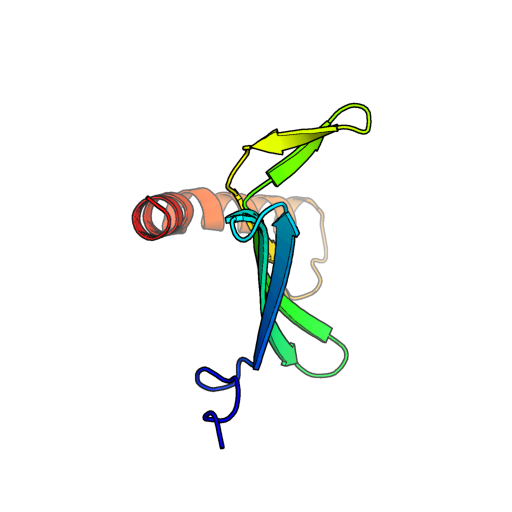O O . ALA A 1 92 ? 10.434 -6.616 1.331 1.00 90.94 92 ALA A O 1
ATOM 779 N N . ILE A 1 93 ? 10.536 -4.517 2.136 1.00 89.12 93 ILE A N 1
ATOM 780 C CA . ILE A 1 93 ? 10.606 -3.828 0.831 1.00 89.12 93 ILE A CA 1
ATOM 781 C C . ILE A 1 93 ? 12.009 -3.306 0.480 1.00 89.12 93 ILE A C 1
ATOM 783 O O . ILE A 1 93 ? 12.151 -2.631 -0.543 1.00 89.12 93 ILE A O 1
ATOM 787 N N . ARG A 1 94 ? 13.007 -3.574 1.330 1.00 69.75 94 ARG A N 1
ATOM 788 C CA . ARG A 1 94 ? 14.410 -3.171 1.145 1.00 69.75 94 ARG A CA 1
ATOM 789 C C . ARG A 1 94 ? 15.125 -3.927 0.030 1.00 69.75 94 ARG A C 1
ATOM 791 O O . ARG A 1 94 ? 14.864 -5.137 -0.146 1.00 69.75 94 ARG A O 1
#

Sequence (94 aa):
MPPPAAYKDWRYTAKALVVDRRAVRYSLAFYRQRGDWYDEIRYDSHERKRGRDVPAPHFHMKLRSGHKDSVDEAIEDIKAIIDNYLHKLEEAIR

Secondary structure (DSSP, 8-state):
-PPPSEETTEEEEEEEEEETTEEEEEEEEEEEEETTEEEEEEEEEEEEETTEEEEEEEEEEE------SSHHHHHHHHHHHIIIIIHHHHHHT-

Foldseek 3Di:
DPPQQDDVQWHKDKDFDADPNRGPWMKMWIWHDDPPDIWIKMWTQWDQDPNDTDGDTDIDTDDDDDDDPDPVVVVVVVVCCVVPPPVVVVVVVD

Radius of gyration: 16.77 Å; chains: 1; bounding box: 32×40×44 Å

pLDDT: mean 89.28, std 11.73, range [36.0, 98.31]